Protein AF-A0A814TM74-F1 (afdb_monomer_lite)

Structure (mmCIF, N/CA/C/O backbone):
data_AF-A0A814TM74-F1
#
_entry.id   AF-A0A814TM74-F1
#
loop_
_atom_site.group_PDB
_atom_site.id
_atom_site.type_symbol
_atom_site.label_atom_id
_atom_site.label_alt_id
_atom_site.label_comp_id
_atom_site.label_asym_id
_atom_site.label_entity_id
_atom_site.label_seq_id
_atom_site.pdbx_PDB_ins_code
_atom_site.Cartn_x
_atom_site.Cartn_y
_atom_site.Cartn_z
_atom_site.occupancy
_atom_site.B_iso_or_equiv
_atom_site.auth_seq_id
_atom_site.auth_comp_id
_atom_site.auth_asym_id
_atom_site.auth_atom_id
_atom_site.pdbx_PDB_model_num
ATOM 1 N N . MET A 1 1 ? 51.883 -23.145 -19.038 1.00 35.56 1 MET A N 1
ATOM 2 C CA . MET A 1 1 ? 52.511 -22.447 -17.894 1.00 35.56 1 MET A CA 1
ATOM 3 C C . MET A 1 1 ? 52.260 -20.971 -18.134 1.00 35.56 1 MET A C 1
ATOM 5 O O . MET A 1 1 ? 52.826 -20.454 -19.077 1.00 35.56 1 MET A O 1
ATOM 9 N N . GLY A 1 2 ? 51.327 -20.256 -17.525 1.00 34.06 2 GLY A N 1
ATOM 10 C CA . GLY A 1 2 ? 50.659 -20.296 -16.221 1.00 34.06 2 GLY A CA 1
ATOM 11 C C . GLY A 1 2 ? 50.366 -18.809 -15.955 1.00 34.06 2 GLY A C 1
ATOM 12 O O . GLY A 1 2 ? 51.288 -18.008 -16.001 1.00 34.06 2 GLY A O 1
ATOM 13 N N . SER A 1 3 ? 49.120 -18.354 -16.103 1.00 41.06 3 SER A N 1
ATOM 14 C CA . SER A 1 3 ? 48.222 -18.007 -14.988 1.00 41.06 3 SER A CA 1
ATOM 15 C C . SER A 1 3 ? 48.870 -17.128 -13.911 1.00 41.06 3 SER A C 1
ATOM 17 O O . SER A 1 3 ? 49.636 -17.654 -13.110 1.00 41.06 3 SER A O 1
ATOM 19 N N . ALA A 1 4 ? 48.491 -15.843 -13.872 1.00 36.41 4 ALA A N 1
ATOM 20 C CA . ALA A 1 4 ? 48.140 -15.063 -12.672 1.00 36.41 4 ALA A CA 1
ATOM 21 C C . ALA A 1 4 ? 48.424 -13.566 -12.885 1.00 36.41 4 ALA A C 1
ATOM 23 O O . ALA A 1 4 ? 49.575 -13.150 -12.873 1.00 36.41 4 ALA A O 1
ATOM 24 N N . LEU A 1 5 ? 47.365 -12.771 -13.053 1.00 36.69 5 LEU A N 1
ATOM 25 C CA . LEU A 1 5 ? 47.087 -11.604 -12.200 1.00 36.69 5 LEU A CA 1
ATOM 26 C C . LEU A 1 5 ? 45.729 -11.019 -12.595 1.00 36.69 5 LEU A C 1
ATOM 28 O O . LEU A 1 5 ? 45.584 -10.023 -13.294 1.00 36.69 5 LEU A O 1
ATOM 32 N N . PHE A 1 6 ? 44.724 -11.776 -12.166 1.00 40.72 6 PHE A N 1
ATOM 33 C CA . PHE A 1 6 ? 43.352 -11.356 -11.970 1.00 40.72 6 PHE A CA 1
ATOM 34 C C . PHE A 1 6 ? 43.327 -10.689 -10.591 1.00 40.72 6 PHE A C 1
ATOM 36 O O . PHE A 1 6 ? 43.268 -11.385 -9.583 1.00 40.72 6 PHE A O 1
ATOM 43 N N . GLU A 1 7 ? 43.451 -9.364 -10.538 1.00 38.22 7 GLU A N 1
ATOM 44 C CA . GLU A 1 7 ? 43.347 -8.599 -9.292 1.00 38.22 7 GLU A CA 1
ATOM 45 C C . GLU A 1 7 ? 42.443 -7.382 -9.524 1.00 38.22 7 GLU A C 1
ATOM 47 O O . GLU A 1 7 ? 42.859 -6.283 -9.867 1.00 38.22 7 GLU A O 1
ATOM 52 N N . THR A 1 8 ? 41.144 -7.676 -9.443 1.00 43.50 8 THR A N 1
ATOM 53 C CA . THR A 1 8 ? 40.146 -6.904 -8.692 1.00 43.50 8 THR A CA 1
ATOM 54 C C . THR A 1 8 ? 40.268 -5.376 -8.713 1.00 43.50 8 THR A C 1
ATOM 56 O O . THR A 1 8 ? 40.667 -4.768 -7.723 1.00 43.50 8 THR A O 1
ATOM 59 N N . SER A 1 9 ? 39.731 -4.739 -9.752 1.00 34.41 9 SER A N 1
ATOM 60 C CA . SER A 1 9 ? 39.025 -3.465 -9.582 1.00 34.41 9 SER A CA 1
ATOM 61 C C . SER A 1 9 ? 37.522 -3.724 -9.676 1.00 34.41 9 SER A C 1
ATOM 63 O O . SER A 1 9 ? 36.870 -3.510 -10.695 1.00 34.41 9 SER A O 1
ATOM 65 N N . ILE A 1 10 ? 36.952 -4.207 -8.568 1.00 40.91 10 ILE A N 1
ATOM 66 C CA . ILE A 1 10 ? 35.530 -3.994 -8.280 1.00 40.91 10 ILE A CA 1
ATOM 67 C C . ILE A 1 10 ? 35.416 -2.505 -7.927 1.00 40.91 10 ILE A C 1
ATOM 69 O O . ILE A 1 10 ? 35.285 -2.135 -6.764 1.00 40.91 10 ILE A O 1
ATOM 73 N N . GLU A 1 11 ? 35.552 -1.628 -8.925 1.00 39.62 11 GLU A N 1
ATOM 74 C CA . GLU A 1 11 ? 35.023 -0.279 -8.796 1.00 39.62 11 GLU A CA 1
ATOM 75 C C . GLU A 1 11 ? 33.513 -0.445 -8.756 1.00 39.62 11 GLU A C 1
ATOM 77 O O . GLU A 1 11 ? 32.880 -0.909 -9.705 1.00 39.62 11 GLU A O 1
ATOM 82 N N . SER A 1 12 ? 32.980 -0.169 -7.571 1.00 38.62 12 SER A N 1
ATOM 83 C CA . SER A 1 12 ? 31.572 -0.080 -7.238 1.00 38.62 12 SER A CA 1
ATOM 84 C C . SER A 1 12 ? 30.746 0.340 -8.446 1.00 38.62 12 SER A C 1
ATOM 86 O O . SER A 1 12 ? 30.712 1.515 -8.810 1.00 38.62 12 SER A O 1
ATOM 88 N N . CYS A 1 13 ? 30.050 -0.628 -9.039 1.00 40.03 13 CYS A N 1
ATOM 89 C CA . CYS A 1 13 ? 28.955 -0.376 -9.954 1.00 40.03 13 CYS A CA 1
ATOM 90 C C . CYS A 1 13 ? 27.846 0.273 -9.112 1.00 40.03 13 CYS A C 1
ATOM 92 O O . CYS A 1 13 ? 26.930 -0.398 -8.633 1.00 40.03 13 CYS A O 1
ATOM 94 N N . GLN A 1 14 ? 27.997 1.569 -8.819 1.00 38.62 14 GLN A N 1
ATOM 95 C CA . GLN A 1 14 ? 26.944 2.404 -8.271 1.00 38.62 14 GLN A CA 1
ATOM 96 C C . GLN A 1 14 ? 25.869 2.440 -9.348 1.00 38.62 14 GLN A C 1
ATOM 98 O O . GLN A 1 14 ? 25.885 3.256 -10.265 1.00 38.62 14 GLN A O 1
ATOM 103 N N . CYS A 1 15 ? 24.954 1.478 -9.265 1.00 44.41 15 CYS A N 1
ATOM 104 C CA . CYS A 1 15 ? 23.668 1.561 -9.918 1.00 44.41 15 CYS A CA 1
ATOM 105 C C . CYS A 1 15 ? 22.961 2.749 -9.271 1.00 44.41 15 CYS A C 1
ATOM 107 O O . CYS A 1 15 ? 22.261 2.595 -8.267 1.00 44.41 15 CYS A O 1
ATOM 109 N N . ASP A 1 16 ? 23.213 3.948 -9.792 1.00 38.53 16 ASP A N 1
ATOM 110 C CA . ASP A 1 16 ? 22.470 5.138 -9.426 1.00 38.53 16 ASP A CA 1
ATOM 111 C C . ASP A 1 16 ? 21.036 4.933 -9.903 1.00 38.53 16 ASP A C 1
ATOM 113 O O . ASP A 1 16 ? 20.653 5.193 -11.044 1.00 38.53 16 ASP A O 1
ATOM 117 N N . PHE A 1 17 ? 20.240 4.374 -9.000 1.00 45.38 17 PHE A N 1
ATOM 118 C CA . PHE A 1 17 ? 18.805 4.264 -9.129 1.00 45.38 17 PHE A CA 1
ATOM 119 C C . PHE A 1 17 ? 18.250 5.640 -9.499 1.00 45.38 17 PHE A C 1
ATOM 121 O O . PHE A 1 17 ? 18.426 6.603 -8.740 1.00 45.38 17 PHE A O 1
ATOM 128 N N . LEU A 1 18 ? 17.583 5.733 -10.661 1.00 56.09 18 LEU A N 1
ATOM 129 C CA . LEU A 1 18 ? 16.921 6.962 -11.098 1.00 56.09 18 LEU A CA 1
ATOM 130 C C . LEU A 1 18 ? 16.091 7.521 -9.931 1.00 56.09 18 LEU A C 1
ATOM 132 O O . LEU A 1 18 ? 15.422 6.740 -9.245 1.00 56.09 18 LEU A O 1
ATOM 136 N N . PRO A 1 19 ? 16.049 8.849 -9.725 1.00 61.00 19 PRO A N 1
ATOM 137 C CA . PRO A 1 19 ? 15.363 9.474 -8.587 1.00 61.00 19 PRO A CA 1
ATOM 138 C C . PRO A 1 19 ? 13.901 9.017 -8.421 1.00 61.00 19 PRO A C 1
ATOM 140 O O . PRO A 1 19 ? 13.387 8.965 -7.308 1.00 61.00 19 PRO A O 1
ATOM 143 N N . SER A 1 20 ? 13.255 8.593 -9.512 1.00 62.78 20 SER A N 1
ATOM 144 C CA . SER A 1 20 ? 11.910 8.010 -9.515 1.00 62.78 20 SER A CA 1
ATOM 145 C C . SER A 1 20 ? 11.802 6.682 -8.745 1.00 62.78 20 SER A C 1
ATOM 147 O O . SER A 1 20 ? 10.843 6.499 -8.001 1.00 62.78 20 SER A O 1
ATOM 149 N N . THR A 1 21 ? 12.791 5.788 -8.842 1.00 68.56 21 THR A N 1
ATOM 150 C CA . THR A 1 21 ? 12.787 4.501 -8.113 1.00 68.56 21 THR A CA 1
ATOM 151 C C . THR A 1 21 ? 12.991 4.676 -6.605 1.00 68.56 21 THR A C 1
ATOM 153 O O . THR A 1 21 ? 12.378 3.956 -5.819 1.00 68.56 21 THR A O 1
ATOM 156 N N . LYS A 1 22 ? 13.752 5.698 -6.182 1.00 74.31 22 LYS A N 1
ATOM 157 C CA . LYS A 1 22 ? 13.860 6.091 -4.763 1.00 74.31 22 LYS A CA 1
ATOM 158 C C . LYS A 1 22 ? 12.510 6.567 -4.210 1.00 74.31 22 LYS A C 1
ATOM 160 O O . LYS A 1 22 ? 12.167 6.238 -3.079 1.00 74.31 22 LYS A O 1
ATOM 165 N N . GLY A 1 23 ? 11.728 7.285 -5.022 1.00 79.50 23 GLY A N 1
ATOM 166 C CA . GLY A 1 23 ? 10.377 7.731 -4.667 1.00 79.50 23 GLY A CA 1
ATOM 167 C C . GLY A 1 23 ? 9.383 6.580 -4.479 1.00 79.50 23 GLY A C 1
ATOM 168 O O . GLY A 1 23 ? 8.660 6.565 -3.485 1.00 79.50 23 GLY A O 1
ATOM 169 N N . ILE A 1 24 ? 9.393 5.593 -5.382 1.00 83.06 24 ILE A N 1
ATOM 170 C CA . ILE A 1 24 ? 8.542 4.388 -5.307 1.00 83.06 24 ILE A CA 1
ATOM 171 C C . ILE A 1 24 ? 8.854 3.586 -4.034 1.00 83.06 24 ILE A C 1
ATOM 173 O O . ILE A 1 24 ? 7.953 3.270 -3.252 1.00 83.06 24 ILE A O 1
ATOM 177 N N . ALA A 1 25 ? 10.140 3.327 -3.770 1.00 82.12 25 ALA A N 1
ATOM 178 C CA . A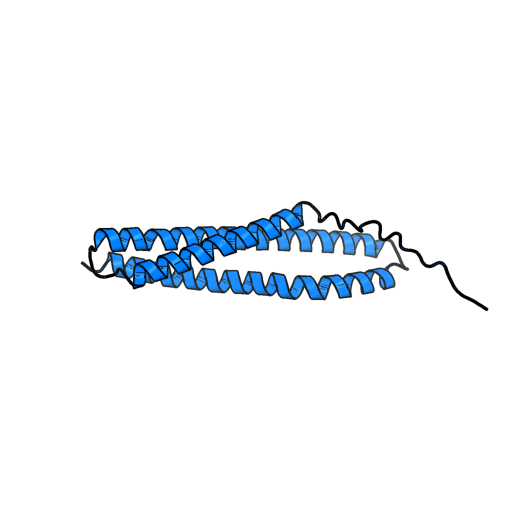LA A 1 25 ? 10.565 2.608 -2.571 1.00 82.12 25 ALA A CA 1
ATOM 179 C C . ALA A 1 25 ? 10.176 3.355 -1.282 1.00 82.12 25 ALA A C 1
ATOM 181 O O . ALA A 1 25 ? 9.643 2.750 -0.352 1.00 82.12 25 ALA A O 1
ATOM 182 N N . ALA A 1 26 ? 10.379 4.677 -1.237 1.00 86.06 26 ALA A N 1
ATOM 183 C CA . ALA A 1 26 ? 10.011 5.490 -0.081 1.00 86.06 26 ALA A CA 1
ATOM 184 C C . ALA A 1 26 ? 8.497 5.467 0.192 1.00 86.06 26 ALA A C 1
ATOM 186 O O . ALA A 1 26 ? 8.095 5.273 1.339 1.00 86.06 26 ALA A O 1
ATOM 187 N N . CYS A 1 27 ? 7.657 5.601 -0.841 1.00 87.25 27 CYS A N 1
ATOM 188 C CA . CYS A 1 27 ? 6.198 5.553 -0.686 1.00 87.25 27 CYS A CA 1
ATOM 189 C C . CYS A 1 27 ? 5.725 4.197 -0.149 1.00 87.25 27 CYS A C 1
ATOM 191 O O . CYS A 1 27 ? 4.875 4.152 0.739 1.00 87.25 27 CYS A O 1
ATOM 193 N N . THR A 1 28 ? 6.330 3.106 -0.621 1.00 87.44 28 THR A N 1
ATOM 194 C CA . THR A 1 28 ? 6.014 1.744 -0.168 1.00 87.44 28 THR A CA 1
ATOM 195 C C . THR A 1 28 ? 6.383 1.534 1.302 1.00 87.44 28 THR A C 1
ATOM 197 O O . THR A 1 28 ? 5.585 1.004 2.077 1.00 87.44 28 THR A O 1
ATOM 200 N N . ILE A 1 29 ? 7.564 2.006 1.723 1.00 90.31 29 ILE A N 1
ATOM 201 C CA . ILE A 1 29 ? 7.999 1.937 3.127 1.00 90.31 29 ILE A CA 1
ATOM 202 C C . ILE A 1 29 ? 7.039 2.735 4.014 1.00 90.31 29 ILE A C 1
ATOM 204 O O . ILE A 1 29 ? 6.551 2.215 5.018 1.00 90.31 29 ILE A O 1
ATOM 208 N N . ILE A 1 30 ? 6.715 3.968 3.625 1.00 90.88 30 ILE A N 1
ATOM 209 C CA . ILE A 1 30 ? 5.795 4.829 4.375 1.00 90.88 30 ILE A CA 1
ATOM 210 C C . ILE A 1 30 ? 4.410 4.173 4.495 1.00 90.88 30 ILE A C 1
ATOM 212 O O . ILE A 1 30 ? 3.853 4.117 5.593 1.00 90.88 30 ILE A O 1
ATOM 216 N N . ALA A 1 31 ? 3.882 3.607 3.406 1.00 90.00 31 ALA A N 1
ATOM 217 C CA . ALA A 1 31 ? 2.617 2.876 3.423 1.00 90.00 31 ALA A CA 1
ATOM 218 C C . ALA A 1 31 ? 2.648 1.682 4.392 1.00 90.00 31 ALA A C 1
ATOM 220 O O . ALA A 1 31 ? 1.706 1.493 5.165 1.00 90.00 31 ALA A O 1
ATOM 221 N N . SER A 1 32 ? 3.741 0.912 4.400 1.00 90.50 32 SER A N 1
ATOM 222 C CA . SER A 1 32 ? 3.900 -0.239 5.299 1.00 90.50 32 SER A CA 1
ATOM 223 C C . SER A 1 32 ? 3.905 0.167 6.778 1.00 90.50 32 SER A C 1
ATOM 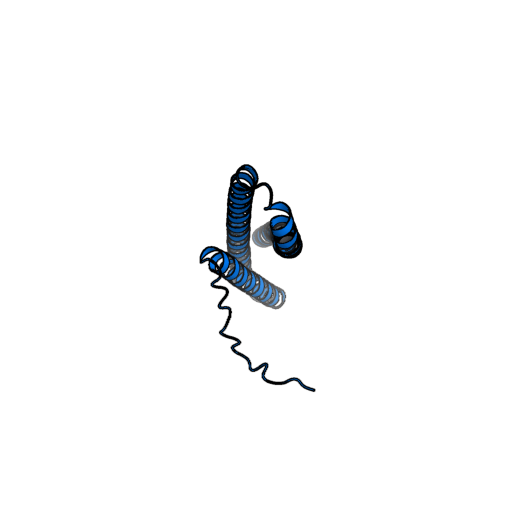225 O O . SER A 1 32 ? 3.291 -0.509 7.603 1.00 90.50 32 SER A O 1
ATOM 227 N N . ILE A 1 33 ? 4.517 1.311 7.112 1.00 93.44 33 ILE A N 1
ATOM 228 C CA . ILE A 1 33 ? 4.542 1.853 8.476 1.00 93.44 33 ILE A CA 1
ATOM 229 C C . ILE A 1 33 ? 3.133 2.264 8.907 1.00 93.44 33 ILE A C 1
ATOM 231 O O . ILE A 1 33 ? 2.702 1.908 10.003 1.00 93.44 33 ILE A O 1
ATOM 235 N N . PHE A 1 34 ? 2.388 2.967 8.049 1.00 92.56 34 PHE A N 1
ATOM 236 C CA . PHE A 1 34 ? 1.014 3.369 8.362 1.00 92.56 34 PHE A CA 1
ATOM 237 C C . PHE A 1 34 ? 0.070 2.172 8.521 1.00 92.56 34 PHE A C 1
ATOM 239 O O . PHE A 1 34 ? -0.740 2.161 9.451 1.00 92.56 34 PHE A O 1
ATOM 246 N N . LEU A 1 35 ? 0.214 1.137 7.686 1.00 88.88 35 LEU A N 1
ATOM 247 C CA . LEU A 1 35 ? -0.516 -0.123 7.854 1.00 88.88 35 LEU A CA 1
ATOM 248 C C . LEU A 1 35 ? -0.159 -0.815 9.172 1.00 88.88 35 LEU A C 1
ATOM 250 O O . LEU A 1 35 ? -1.059 -1.188 9.924 1.00 88.88 35 LEU A O 1
ATOM 254 N N . GLY A 1 36 ? 1.133 -0.941 9.484 1.00 90.44 36 GLY A N 1
ATOM 255 C CA . GLY A 1 36 ? 1.597 -1.556 10.728 1.00 90.44 36 GLY A CA 1
ATOM 256 C C . GLY A 1 36 ? 1.079 -0.828 11.970 1.00 90.44 36 GLY A C 1
ATOM 257 O O . GLY A 1 36 ? 0.546 -1.459 12.881 1.00 90.44 36 GLY A O 1
ATOM 258 N N . LEU A 1 37 ? 1.154 0.506 11.980 1.00 92.19 37 LEU A N 1
ATOM 259 C CA . LEU A 1 37 ? 0.606 1.329 13.060 1.00 92.19 37 LEU A CA 1
ATOM 260 C C . LEU A 1 37 ? -0.909 1.167 13.195 1.00 92.19 37 LEU A C 1
ATOM 262 O O . LEU A 1 37 ? -1.407 1.069 14.315 1.00 92.19 37 LEU A O 1
ATOM 266 N N . SER A 1 38 ? -1.640 1.093 12.079 1.00 90.94 38 SER A N 1
ATOM 267 C CA . SER A 1 38 ? -3.084 0.860 12.123 1.00 90.94 38 SER A CA 1
ATOM 268 C C . SER A 1 38 ? -3.424 -0.488 12.764 1.00 90.94 38 SER A C 1
ATOM 270 O O . SER A 1 38 ? -4.270 -0.540 13.653 1.00 90.94 38 SER A O 1
ATOM 272 N N . ILE A 1 39 ? -2.709 -1.560 12.405 1.00 89.19 39 ILE A N 1
ATOM 273 C CA . ILE A 1 39 ? -2.905 -2.894 12.995 1.00 89.19 39 ILE A CA 1
ATOM 274 C C . ILE A 1 39 ? -2.629 -2.878 14.505 1.00 89.19 39 ILE A C 1
ATOM 276 O O . ILE A 1 39 ? -3.408 -3.438 15.275 1.00 89.19 39 ILE A O 1
ATOM 280 N N . ILE A 1 40 ? -1.560 -2.207 14.946 1.00 90.94 40 ILE A N 1
ATOM 281 C CA . ILE A 1 40 ? -1.232 -2.085 16.375 1.00 90.94 40 ILE A CA 1
ATOM 282 C C . ILE A 1 40 ? -2.341 -1.335 17.124 1.00 90.94 40 ILE A C 1
ATOM 284 O O . ILE A 1 40 ? -2.780 -1.787 18.181 1.00 90.94 40 ILE A O 1
ATOM 288 N N . LEU A 1 41 ? -2.831 -0.216 16.581 1.00 87.81 41 LEU A N 1
ATOM 289 C CA . LEU A 1 41 ? -3.919 0.541 17.205 1.00 87.81 41 LEU A CA 1
ATOM 290 C C . LEU A 1 41 ? -5.230 -0.246 17.238 1.00 87.81 41 LEU A C 1
ATOM 292 O O . LEU A 1 41 ? -5.925 -0.204 18.250 1.00 87.81 41 LEU A O 1
ATOM 296 N N . LEU A 1 42 ? -5.547 -0.994 16.179 1.00 86.00 42 LEU A N 1
ATOM 297 C CA . LEU A 1 42 ? -6.696 -1.901 16.151 1.00 86.00 42 LEU A CA 1
ATOM 298 C C . LEU A 1 42 ? -6.590 -2.976 17.231 1.00 86.00 42 LEU A C 1
ATOM 300 O O . LEU A 1 42 ? -7.576 -3.278 17.898 1.00 86.00 42 LEU A O 1
ATOM 304 N N . PHE A 1 43 ? -5.396 -3.529 17.434 1.00 87.38 43 PHE A N 1
ATOM 305 C CA . PHE A 1 43 ? -5.156 -4.525 18.471 1.00 87.38 43 PHE A CA 1
ATOM 306 C C . PHE A 1 43 ? -5.327 -3.940 19.878 1.00 87.38 43 PHE A C 1
ATOM 308 O O . PHE A 1 43 ? -6.024 -4.521 20.709 1.00 87.38 43 PHE A O 1
ATOM 315 N N . ILE A 1 44 ? -4.761 -2.756 20.132 1.00 85.00 44 ILE A N 1
ATOM 316 C CA . ILE A 1 44 ? -4.934 -2.042 21.406 1.00 85.00 44 ILE A CA 1
ATOM 317 C C . ILE A 1 44 ? -6.414 -1.725 21.642 1.00 85.00 44 ILE A C 1
ATOM 319 O O . ILE A 1 44 ? -6.929 -1.966 22.734 1.00 85.00 44 ILE A O 1
ATOM 323 N N . HIS A 1 45 ? -7.108 -1.225 20.617 1.00 83.25 45 HIS A N 1
ATOM 324 C CA . HIS A 1 45 ? -8.540 -0.942 20.678 1.00 83.25 45 HIS A CA 1
ATOM 325 C C . HIS A 1 45 ? -9.348 -2.200 21.001 1.00 83.25 45 HIS A C 1
ATOM 327 O O . HIS A 1 45 ? -10.202 -2.149 21.879 1.00 83.25 45 HIS A O 1
ATOM 333 N N . SER A 1 46 ? -9.015 -3.337 20.383 1.00 81.38 46 SER A N 1
ATOM 334 C CA . SER A 1 46 ? -9.674 -4.623 20.629 1.00 81.38 46 SER A CA 1
ATOM 335 C C . SER A 1 46 ? -9.508 -5.134 22.063 1.00 81.38 46 SER A C 1
ATOM 337 O O . SER A 1 46 ? -10.388 -5.847 22.543 1.00 81.38 46 SER A O 1
ATOM 339 N N . ILE A 1 47 ? -8.399 -4.819 22.738 1.00 82.50 47 ILE A N 1
ATOM 340 C CA . ILE A 1 47 ? -8.159 -5.233 24.130 1.00 82.50 47 ILE A CA 1
ATOM 341 C C . ILE A 1 47 ? -8.877 -4.297 25.109 1.00 82.50 47 ILE A C 1
ATOM 343 O O . ILE A 1 47 ? -9.363 -4.743 26.145 1.00 82.50 47 ILE A O 1
ATOM 347 N N . ASN A 1 48 ? -8.967 -3.007 24.782 1.00 71.56 48 ASN A N 1
ATOM 348 C CA . ASN A 1 48 ? -9.370 -1.956 25.718 1.00 71.56 48 ASN A CA 1
ATOM 349 C C . ASN A 1 48 ? -10.860 -1.564 25.626 1.00 71.56 48 ASN A C 1
ATOM 351 O O . ASN A 1 48 ? -11.235 -0.431 25.925 1.00 71.56 48 ASN A O 1
ATOM 355 N N . ILE A 1 49 ? -11.725 -2.488 25.190 1.00 63.47 49 ILE A N 1
ATOM 356 C CA . ILE A 1 49 ? -13.160 -2.247 24.928 1.00 63.47 49 ILE A CA 1
ATOM 357 C C . ILE A 1 49 ? -13.961 -1.868 26.198 1.00 63.47 49 ILE A C 1
ATOM 359 O O . ILE A 1 49 ? -15.109 -1.442 26.094 1.00 63.47 49 ILE A O 1
ATOM 363 N N . SER A 1 50 ? -13.394 -1.974 27.404 1.00 56.75 50 SER A N 1
ATOM 364 C CA . SER A 1 50 ? -14.193 -2.046 28.632 1.00 56.75 50 SER A CA 1
ATOM 365 C C . SER A 1 50 ? -14.480 -0.749 29.397 1.00 56.75 50 SER A C 1
ATOM 367 O O . SER A 1 50 ? -15.321 -0.820 30.287 1.00 56.75 50 SER A O 1
ATOM 369 N N . GLU A 1 51 ? -13.864 0.412 29.126 1.00 61.50 51 GLU A N 1
ATOM 370 C CA . GLU A 1 51 ? -13.939 1.505 30.128 1.00 61.50 51 GLU A CA 1
ATOM 371 C C . GLU A 1 51 ? -14.642 2.812 29.737 1.00 61.50 51 GLU A C 1
ATOM 373 O O . GLU A 1 51 ? -15.140 3.470 30.642 1.00 61.50 51 GLU A O 1
ATOM 378 N N . ASN A 1 52 ? -14.779 3.206 28.460 1.00 72.81 52 ASN A N 1
ATOM 379 C CA . ASN A 1 52 ? -15.519 4.434 28.097 1.00 72.81 52 ASN A CA 1
ATOM 380 C C . ASN A 1 52 ? -15.934 4.485 26.613 1.00 72.81 52 ASN A C 1
ATOM 382 O O . ASN A 1 52 ? -15.075 4.545 25.731 1.00 72.81 52 ASN A O 1
ATOM 386 N N . TYR A 1 53 ? -17.242 4.579 26.328 1.00 72.50 53 TYR A N 1
ATOM 387 C CA . TYR A 1 53 ? -17.797 4.619 24.959 1.00 72.50 53 TYR A CA 1
ATOM 388 C C . TYR A 1 53 ? -17.202 5.746 24.092 1.00 72.50 53 TYR A C 1
ATOM 390 O O . TYR A 1 53 ? -16.735 5.501 22.982 1.00 72.50 53 TYR A O 1
ATOM 398 N N . SER A 1 54 ? -17.131 6.975 24.618 1.00 74.44 54 SER A N 1
ATOM 399 C CA . SER A 1 54 ? -16.606 8.140 23.880 1.00 74.44 54 SER A CA 1
ATOM 400 C C . SER A 1 54 ? -15.125 7.982 23.493 1.00 74.44 54 SER A C 1
ATOM 402 O O . SER A 1 54 ? -14.721 8.292 22.370 1.00 74.44 54 SER A O 1
ATOM 404 N N . ILE A 1 55 ? -14.317 7.416 24.398 1.00 77.19 55 ILE A N 1
ATOM 405 C CA . ILE A 1 55 ? -12.894 7.145 24.154 1.00 77.19 55 ILE A CA 1
ATOM 406 C C . ILE A 1 55 ? -12.742 6.004 23.141 1.00 77.19 55 ILE A C 1
ATOM 408 O O . ILE A 1 55 ? -11.913 6.099 22.238 1.00 77.19 55 ILE A O 1
ATOM 412 N N . GLY A 1 56 ? -13.584 4.970 23.232 1.00 76.56 56 GLY A N 1
ATOM 413 C CA . GLY A 1 56 ? -13.612 3.855 22.286 1.00 76.56 56 GLY A CA 1
ATOM 414 C C . GLY A 1 56 ? -13.942 4.284 20.854 1.00 76.56 56 GLY A C 1
ATOM 415 O O . GLY A 1 56 ? -13.286 3.826 19.916 1.00 76.56 56 GLY A O 1
ATOM 416 N N . VAL A 1 57 ? -14.897 5.201 20.668 1.00 76.38 57 VAL A N 1
ATOM 417 C CA . VAL A 1 57 ? -15.231 5.760 19.344 1.00 76.38 57 VAL A CA 1
ATOM 418 C C . VAL A 1 57 ? -14.080 6.609 18.800 1.00 76.38 57 VAL A C 1
ATOM 420 O O . VAL A 1 57 ? -13.691 6.440 17.644 1.00 76.38 57 VAL A O 1
ATOM 423 N N . CYS A 1 58 ? -13.485 7.474 19.628 1.00 79.25 58 CYS A N 1
ATOM 424 C CA . CYS A 1 58 ? -12.354 8.311 19.219 1.00 79.25 58 CYS A CA 1
ATOM 425 C C . CYS A 1 58 ? -11.138 7.460 18.809 1.00 79.25 58 CYS A C 1
ATOM 427 O O . CYS A 1 58 ? -10.578 7.651 17.728 1.00 79.25 58 CYS A O 1
ATOM 429 N N . LEU A 1 59 ? -10.794 6.446 19.612 1.00 82.00 59 LEU A N 1
ATOM 430 C CA . LEU A 1 59 ? -9.725 5.492 19.305 1.00 82.00 59 LEU A CA 1
ATOM 431 C C . LEU A 1 59 ? -10.006 4.658 18.052 1.00 82.00 59 LEU A C 1
ATOM 433 O O . LEU A 1 59 ? -9.055 4.284 17.377 1.00 82.00 59 LEU A O 1
ATOM 437 N N . SER A 1 60 ? -11.274 4.411 17.706 1.00 80.94 60 SER A N 1
ATOM 438 C CA . SER A 1 60 ? -11.643 3.723 16.457 1.00 80.94 60 SER A CA 1
ATOM 439 C C . SER A 1 60 ? -11.418 4.593 15.214 1.00 80.94 60 SER A C 1
ATOM 441 O O . SER A 1 60 ? -11.222 4.084 14.114 1.00 80.94 60 SER A O 1
ATOM 443 N N . PHE A 1 61 ? -11.430 5.921 15.352 1.00 85.12 61 PHE A N 1
ATOM 444 C CA . PHE A 1 61 ? -11.274 6.823 14.209 1.00 85.12 61 PHE A CA 1
ATOM 445 C C . PHE A 1 61 ? -9.809 6.979 13.767 1.00 8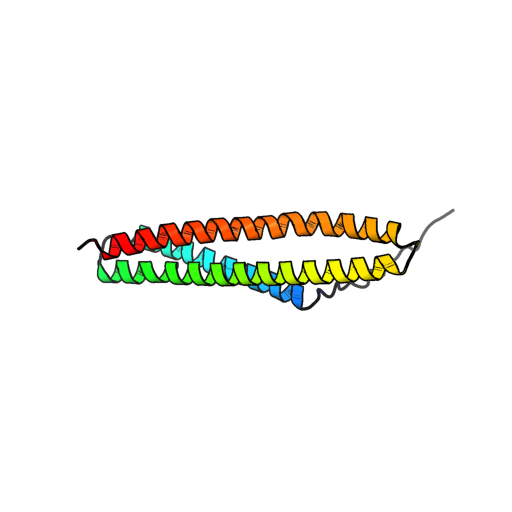5.12 61 PHE A C 1
ATOM 447 O O . PHE A 1 61 ? -9.521 7.161 12.585 1.00 85.12 61 PHE A O 1
ATOM 454 N N . PHE A 1 62 ? -8.857 6.849 14.693 1.00 88.12 62 PHE A N 1
ATOM 455 C CA . PHE A 1 62 ? -7.422 6.897 14.386 1.00 88.12 62 PHE A CA 1
ATOM 456 C C . PHE A 1 62 ? -6.947 5.832 13.377 1.00 88.12 62 PHE A C 1
ATOM 458 O O . PHE A 1 62 ? -6.375 6.214 12.352 1.00 88.12 62 PHE A O 1
ATOM 465 N N . PRO A 1 63 ? -7.175 4.520 13.586 1.00 88.75 63 PRO A N 1
ATOM 466 C CA . PRO A 1 63 ? -6.760 3.491 12.633 1.00 88.75 63 PRO A CA 1
ATOM 467 C C . PRO A 1 63 ? -7.454 3.640 11.274 1.00 88.75 63 PRO A C 1
ATOM 469 O O . PRO A 1 63 ? -6.845 3.315 10.255 1.00 88.75 63 PRO A O 1
ATOM 472 N N . PHE A 1 64 ? -8.670 4.199 11.232 1.00 88.00 64 PHE A N 1
ATOM 473 C CA . PHE A 1 64 ? -9.361 4.526 9.983 1.00 88.00 64 PHE A CA 1
ATOM 474 C C . PHE A 1 64 ? -8.579 5.550 9.146 1.00 88.00 64 PHE A C 1
ATOM 476 O O . PHE A 1 64 ? -8.331 5.313 7.962 1.00 88.00 64 PHE A O 1
ATOM 483 N N . ILE A 1 65 ? -8.130 6.650 9.762 1.00 90.19 65 ILE A N 1
ATOM 484 C CA . ILE A 1 65 ? -7.301 7.662 9.086 1.00 90.19 65 ILE A CA 1
ATOM 485 C C . ILE A 1 65 ? -5.977 7.048 8.610 1.00 90.19 65 ILE A C 1
ATOM 487 O O . ILE A 1 65 ? -5.540 7.327 7.494 1.00 90.19 65 ILE A O 1
ATOM 491 N N . LEU A 1 66 ? -5.344 6.193 9.420 1.00 91.62 66 LEU A N 1
ATOM 492 C CA . LEU A 1 66 ? -4.079 5.548 9.048 1.00 91.62 66 LEU A CA 1
ATOM 493 C C . LEU A 1 66 ? -4.234 4.601 7.849 1.00 91.62 66 LEU A C 1
ATOM 495 O O . LEU A 1 66 ? -3.386 4.617 6.957 1.00 91.62 66 LEU A O 1
ATOM 499 N N . ILE A 1 67 ? -5.320 3.820 7.790 1.00 90.12 67 ILE A N 1
ATOM 500 C CA . ILE A 1 67 ? -5.623 2.954 6.634 1.00 90.12 67 ILE A CA 1
ATOM 501 C C . ILE A 1 67 ? -5.855 3.806 5.385 1.00 90.12 67 ILE A C 1
ATOM 503 O O . ILE A 1 67 ? -5.323 3.482 4.324 1.00 90.12 67 ILE A O 1
ATOM 507 N N . LEU A 1 68 ? -6.603 4.908 5.506 1.00 90.06 68 LEU A N 1
ATOM 508 C CA . LEU A 1 68 ? -6.836 5.831 4.394 1.00 90.06 68 LEU A CA 1
ATOM 509 C C . LEU A 1 68 ? -5.519 6.411 3.862 1.00 90.06 68 LEU A C 1
ATOM 511 O O . LEU A 1 68 ? -5.299 6.454 2.652 1.00 90.06 68 LEU A O 1
ATOM 515 N N . LEU A 1 69 ? -4.629 6.834 4.759 1.00 91.94 69 LEU A N 1
ATOM 516 C CA . LEU A 1 69 ? -3.341 7.401 4.380 1.00 91.94 69 LEU A CA 1
ATOM 517 C C . LEU A 1 69 ? -2.448 6.356 3.696 1.00 91.94 69 LEU A C 1
ATOM 519 O O . LEU A 1 69 ? -1.863 6.640 2.651 1.00 91.94 69 LEU A O 1
ATOM 523 N N . ALA A 1 70 ? -2.394 5.132 4.229 1.00 89.44 70 ALA A N 1
ATOM 524 C CA . ALA A 1 70 ? -1.674 4.031 3.596 1.00 89.44 70 ALA A CA 1
ATOM 525 C C . ALA A 1 70 ? -2.219 3.715 2.197 1.00 89.44 70 ALA A C 1
ATOM 527 O O . ALA A 1 70 ? -1.440 3.555 1.257 1.00 89.44 70 ALA A O 1
ATOM 528 N N . PHE A 1 71 ? -3.545 3.690 2.037 1.00 88.88 71 PHE A N 1
ATOM 529 C CA . PHE A 1 71 ? -4.190 3.486 0.743 1.00 88.88 71 PHE A CA 1
ATOM 530 C C . PHE A 1 71 ? -3.764 4.547 -0.282 1.00 88.88 71 PHE A C 1
ATOM 532 O O . PHE A 1 71 ? -3.409 4.200 -1.408 1.00 88.88 71 PHE A O 1
ATOM 539 N N . ILE A 1 72 ? -3.724 5.826 0.112 1.00 91.44 72 ILE A N 1
ATOM 540 C CA . ILE A 1 72 ? -3.259 6.920 -0.755 1.00 91.44 72 ILE A CA 1
ATOM 541 C C . ILE A 1 72 ? -1.802 6.696 -1.185 1.00 91.44 72 ILE A C 1
ATOM 543 O O . ILE A 1 72 ? -1.491 6.831 -2.368 1.00 91.44 72 ILE A O 1
ATOM 547 N N . PHE A 1 73 ? -0.908 6.316 -0.268 1.00 90.88 73 PHE A N 1
ATOM 548 C CA . PHE A 1 73 ? 0.495 6.055 -0.613 1.00 90.88 73 PHE A CA 1
ATOM 549 C C . PHE A 1 73 ? 0.669 4.855 -1.555 1.00 90.88 73 PHE A C 1
ATOM 551 O O . PHE A 1 73 ? 1.468 4.934 -2.492 1.00 90.88 73 PHE A O 1
ATOM 558 N N . ILE A 1 74 ? -0.091 3.771 -1.368 1.00 88.56 74 ILE A N 1
ATOM 559 C CA . ILE A 1 74 ? -0.064 2.617 -2.286 1.00 88.56 74 ILE A CA 1
ATOM 560 C C . ILE A 1 74 ? -0.587 3.029 -3.671 1.00 88.56 74 ILE A C 1
ATOM 562 O O . ILE A 1 74 ? 0.022 2.689 -4.685 1.00 88.56 74 ILE A O 1
ATOM 566 N N . LEU A 1 75 ? -1.659 3.826 -3.732 1.00 89.44 75 LEU A N 1
ATOM 567 C CA . LEU A 1 75 ? -2.195 4.352 -4.990 1.00 89.44 75 LEU A CA 1
ATOM 568 C C . LEU A 1 75 ? -1.159 5.214 -5.731 1.00 89.44 75 LEU A C 1
ATOM 570 O O . LEU A 1 75 ? -0.951 5.035 -6.930 1.00 89.44 75 LEU A O 1
ATOM 574 N N . ILE A 1 76 ? -0.479 6.119 -5.020 1.00 90.12 76 ILE A N 1
ATOM 575 C CA . ILE A 1 76 ? 0.598 6.947 -5.586 1.00 90.12 76 ILE A CA 1
ATOM 576 C C . ILE A 1 76 ? 1.729 6.062 -6.123 1.00 90.12 76 ILE A C 1
ATOM 578 O O . ILE A 1 76 ? 2.223 6.307 -7.223 1.00 90.12 76 ILE A O 1
ATOM 582 N N . THR A 1 77 ? 2.110 5.022 -5.379 1.00 88.00 77 THR A N 1
ATOM 583 C CA . THR A 1 77 ? 3.155 4.068 -5.783 1.00 88.00 77 THR A CA 1
ATOM 584 C C . THR A 1 77 ? 2.792 3.396 -7.108 1.00 88.00 77 THR A C 1
ATOM 586 O O . THR A 1 77 ? 3.579 3.453 -8.051 1.00 88.00 77 THR A O 1
ATOM 589 N N . LEU A 1 78 ? 1.562 2.891 -7.243 1.00 86.94 78 LEU A N 1
ATOM 590 C CA . LEU A 1 78 ? 1.084 2.275 -8.486 1.00 86.94 78 LEU A CA 1
ATOM 591 C C . LEU A 1 78 ? 1.028 3.257 -9.661 1.00 86.94 78 LEU A C 1
ATOM 593 O O . LEU A 1 78 ? 1.384 2.890 -10.781 1.00 86.94 78 LEU A O 1
ATOM 597 N N . ILE A 1 79 ? 0.625 4.510 -9.429 1.00 88.94 79 ILE A N 1
ATOM 598 C CA . ILE A 1 79 ? 0.634 5.548 -10.473 1.00 88.94 79 ILE A CA 1
ATOM 599 C C . ILE A 1 79 ? 2.069 5.816 -10.948 1.00 88.94 79 ILE A C 1
ATOM 601 O O . ILE A 1 79 ? 2.307 5.933 -12.154 1.00 88.94 79 ILE A O 1
ATOM 605 N N . LEU A 1 80 ? 3.034 5.893 -10.027 1.00 85.56 80 LEU A N 1
ATOM 606 C CA . LEU A 1 80 ? 4.447 6.096 -10.357 1.00 85.56 80 LEU A CA 1
ATOM 607 C C . LEU A 1 80 ? 5.027 4.902 -11.124 1.00 85.56 80 LEU A C 1
ATOM 609 O O . LEU A 1 80 ? 5.689 5.106 -12.143 1.00 85.56 80 LEU A O 1
ATOM 613 N N . VAL A 1 81 ? 4.739 3.677 -10.681 1.00 84.38 81 VAL A N 1
ATOM 614 C CA . VAL A 1 81 ? 5.154 2.439 -11.358 1.00 84.38 81 VAL A CA 1
ATOM 615 C C . VAL A 1 81 ? 4.553 2.360 -12.764 1.00 84.38 81 VAL A C 1
ATOM 617 O O . VAL A 1 81 ? 5.282 2.139 -13.731 1.00 84.38 81 VAL A O 1
ATOM 620 N N . GLY A 1 82 ? 3.254 2.633 -12.913 1.00 82.81 82 GLY A N 1
ATOM 621 C CA . GLY A 1 82 ? 2.583 2.656 -14.216 1.00 82.81 82 GLY A CA 1
ATOM 622 C C . GLY A 1 82 ? 3.142 3.729 -15.156 1.00 82.81 82 GLY A C 1
ATOM 623 O O . GLY A 1 82 ? 3.360 3.475 -16.341 1.00 82.81 82 GLY A O 1
ATOM 624 N N . SER A 1 83 ? 3.456 4.912 -14.622 1.00 82.75 83 SER A N 1
ATOM 625 C CA . SER A 1 83 ? 4.087 5.995 -15.389 1.00 82.75 83 SER A CA 1
ATOM 626 C C . SER A 1 83 ? 5.498 5.620 -15.853 1.00 82.75 83 SER A C 1
ATOM 628 O O . SER A 1 83 ? 5.890 5.946 -16.977 1.00 82.75 83 SER A O 1
ATOM 630 N N . TYR A 1 84 ? 6.258 4.914 -15.011 1.00 78.25 84 TYR A N 1
ATOM 631 C CA . TYR A 1 84 ? 7.594 4.423 -15.345 1.00 78.25 84 TYR A CA 1
ATOM 632 C C . TYR A 1 84 ? 7.541 3.376 -16.462 1.00 78.25 84 TYR A C 1
ATOM 634 O O . TYR A 1 84 ? 8.211 3.541 -17.482 1.00 78.25 84 TYR A O 1
ATOM 642 N N . LEU A 1 85 ? 6.670 2.373 -16.320 1.00 75.31 85 LEU A N 1
ATOM 643 C CA . LEU A 1 85 ? 6.425 1.348 -17.337 1.00 75.31 85 LEU A CA 1
ATOM 644 C C . LEU A 1 85 ? 6.016 1.959 -18.682 1.00 75.31 85 LEU A C 1
ATOM 646 O O . LEU A 1 85 ? 6.573 1.612 -19.722 1.00 75.31 85 LEU A O 1
ATOM 650 N N . SER A 1 86 ? 5.095 2.927 -18.674 1.00 79.06 86 SER A N 1
ATOM 651 C CA . SER A 1 86 ? 4.659 3.595 -19.905 1.00 79.06 86 SER A CA 1
ATOM 652 C C . SER A 1 86 ? 5.801 4.338 -20.608 1.00 79.06 86 SER A C 1
ATOM 654 O O . SER A 1 86 ? 5.853 4.351 -21.843 1.00 79.06 86 SER A O 1
ATOM 656 N N . ARG A 1 87 ? 6.706 4.970 -19.850 1.00 76.00 87 ARG A N 1
ATOM 657 C CA . ARG A 1 87 ? 7.867 5.677 -20.406 1.00 76.00 87 ARG A CA 1
ATOM 658 C C . ARG A 1 87 ? 8.899 4.705 -20.973 1.00 76.00 87 ARG A C 1
ATOM 660 O O . ARG A 1 87 ? 9.444 4.975 -22.044 1.00 76.00 87 ARG A O 1
ATOM 667 N N . ASP A 1 88 ? 9.147 3.603 -20.275 1.00 70.69 88 ASP A N 1
ATOM 668 C CA . ASP A 1 88 ? 10.109 2.588 -20.698 1.00 70.69 88 ASP A CA 1
ATOM 669 C C . ASP A 1 88 ? 9.664 1.909 -22.003 1.00 70.69 88 ASP A C 1
ATOM 671 O O . ASP A 1 88 ? 10.414 1.878 -22.981 1.00 70.69 88 ASP A O 1
ATOM 675 N N . ILE A 1 89 ? 8.383 1.529 -22.099 1.00 71.94 89 ILE A N 1
ATOM 676 C CA . ILE A 1 89 ? 7.792 0.978 -23.330 1.00 71.94 89 ILE A CA 1
ATOM 677 C C . ILE A 1 89 ? 7.952 1.954 -24.505 1.00 71.94 89 ILE A C 1
ATOM 679 O O . ILE A 1 89 ? 8.363 1.546 -25.593 1.00 71.94 89 ILE A O 1
ATOM 683 N N . MET A 1 90 ? 7.679 3.250 -24.310 1.00 71.38 90 MET A N 1
ATOM 684 C CA . MET A 1 90 ? 7.832 4.249 -25.377 1.00 71.38 90 MET A CA 1
ATOM 685 C C . MET A 1 90 ? 9.287 4.365 -25.860 1.00 71.38 90 MET A C 1
ATOM 687 O O . MET A 1 90 ? 9.526 4.506 -27.065 1.00 71.38 90 MET A O 1
ATOM 691 N N . TYR A 1 91 ? 10.260 4.299 -24.948 1.00 67.12 91 TYR A N 1
ATOM 692 C CA . TYR A 1 91 ? 11.681 4.346 -25.297 1.00 67.12 91 TYR A CA 1
ATOM 693 C C . TYR A 1 91 ? 12.103 3.096 -26.074 1.00 67.12 91 TYR A C 1
ATOM 695 O O . TYR A 1 91 ? 12.710 3.198 -27.141 1.00 67.12 91 TYR A O 1
ATOM 703 N N . VAL A 1 92 ? 11.693 1.925 -25.594 1.00 65.50 92 VAL A N 1
ATOM 704 C CA . VAL A 1 92 ? 11.951 0.619 -26.209 1.00 65.50 92 VAL A CA 1
ATOM 705 C C . VAL A 1 92 ? 11.324 0.518 -27.608 1.00 65.50 92 VAL A C 1
ATOM 707 O O . VAL A 1 92 ? 11.951 -0.016 -28.527 1.00 65.50 92 VAL A O 1
ATOM 710 N N . VAL A 1 93 ? 10.127 1.070 -27.823 1.00 66.50 93 VAL A N 1
ATOM 711 C CA . VAL A 1 93 ? 9.488 1.155 -29.151 1.00 66.50 93 VAL A CA 1
ATOM 712 C C . VAL A 1 93 ? 10.255 2.098 -30.082 1.00 66.50 93 VAL A C 1
ATOM 714 O O . VAL A 1 93 ? 10.532 1.728 -31.221 1.00 66.50 93 VAL A O 1
ATOM 717 N N . ARG A 1 94 ? 10.668 3.285 -29.613 1.00 65.31 94 ARG A N 1
ATOM 718 C CA . ARG A 1 94 ? 11.467 4.214 -30.435 1.00 65.31 94 ARG A CA 1
ATOM 719 C C . ARG A 1 94 ? 12.828 3.643 -30.816 1.00 65.31 94 ARG A C 1
ATOM 721 O O . ARG A 1 94 ? 13.256 3.851 -31.943 1.00 65.31 94 ARG A O 1
ATOM 728 N N . LEU A 1 95 ? 13.492 2.933 -29.906 1.00 63.69 95 LEU A N 1
ATOM 729 C CA . LEU A 1 95 ? 14.804 2.335 -30.157 1.00 63.69 95 LEU A CA 1
ATOM 730 C C . LEU A 1 95 ? 14.713 1.121 -31.100 1.00 63.69 95 LEU A C 1
ATOM 732 O O . LEU A 1 95 ? 15.618 0.912 -31.903 1.00 63.69 95 LEU A O 1
ATOM 736 N N . ALA A 1 96 ? 13.600 0.370 -31.053 1.00 58.97 96 ALA A N 1
ATOM 737 C CA . ALA A 1 96 ? 13.305 -0.733 -31.982 1.00 58.97 96 ALA A CA 1
ATOM 738 C C . ALA A 1 96 ? 13.320 -0.291 -33.444 1.00 58.97 96 ALA A C 1
ATOM 740 O O . ALA A 1 96 ? 13.801 -1.006 -34.312 1.00 58.97 96 ALA A O 1
ATOM 741 N N . ASN A 1 97 ? 12.795 0.905 -33.701 1.00 60.12 97 ASN A N 1
ATOM 742 C CA . ASN A 1 97 ? 12.648 1.423 -35.052 1.00 60.12 97 ASN A CA 1
ATOM 743 C C . ASN A 1 97 ? 13.988 1.857 -35.676 1.00 60.12 97 ASN A C 1
ATOM 745 O O . ASN A 1 97 ? 14.010 2.210 -36.852 1.00 60.12 97 ASN A O 1
ATOM 749 N N . THR A 1 98 ? 15.091 1.840 -34.915 1.00 61.59 98 THR A N 1
ATOM 750 C CA . THR A 1 98 ? 16.368 2.451 -35.319 1.00 61.59 98 THR A CA 1
ATOM 751 C C . THR A 1 98 ? 17.532 1.457 -35.447 1.00 61.59 98 THR A C 1
ATOM 753 O O . THR A 1 98 ? 18.577 1.848 -35.959 1.00 61.59 98 THR A O 1
ATOM 756 N N . ALA A 1 99 ? 17.414 0.193 -35.014 1.00 58.56 99 ALA A N 1
ATOM 757 C CA . ALA A 1 99 ? 18.562 -0.726 -34.986 1.00 58.56 99 ALA A CA 1
ATOM 758 C C . ALA A 1 99 ? 18.197 -2.205 -35.236 1.00 58.56 99 ALA A C 1
ATOM 760 O O . ALA A 1 99 ? 17.526 -2.828 -34.420 1.00 58.56 99 ALA A O 1
ATOM 761 N N . ASN A 1 100 ? 18.733 -2.778 -36.323 1.00 58.22 100 ASN A N 1
ATOM 762 C CA . ASN A 1 100 ? 18.555 -4.184 -36.734 1.00 58.22 100 ASN A CA 1
ATOM 763 C C . ASN A 1 100 ? 19.397 -5.208 -35.935 1.00 58.22 100 ASN A C 1
ATOM 765 O O . ASN A 1 100 ? 19.224 -6.401 -36.137 1.00 58.22 100 ASN A O 1
ATOM 769 N N . ASP A 1 101 ? 20.299 -4.775 -35.044 1.00 55.59 101 ASP A N 1
ATOM 770 C CA . ASP A 1 101 ? 21.163 -5.661 -34.226 1.00 55.59 101 ASP A CA 1
ATOM 771 C C . ASP A 1 101 ? 20.850 -5.557 -32.714 1.00 55.59 101 ASP A C 1
ATOM 773 O O . ASP A 1 101 ? 21.569 -6.041 -31.841 1.00 55.59 101 ASP A O 1
ATOM 777 N N . LEU A 1 102 ? 19.740 -4.884 -32.388 1.00 60.31 102 LEU A N 1
ATOM 778 C CA . LEU A 1 102 ? 19.306 -4.580 -31.025 1.00 60.31 102 LEU A CA 1
ATOM 779 C C . LEU A 1 102 ? 18.556 -5.746 -30.364 1.00 60.31 102 LEU A C 1
ATOM 781 O O . LEU A 1 102 ? 18.362 -5.728 -29.150 1.00 60.31 102 LEU A O 1
ATOM 785 N N . ASP A 1 103 ? 18.120 -6.746 -31.131 1.00 59.84 103 ASP A N 1
ATOM 786 C CA . ASP A 1 103 ? 17.248 -7.816 -30.635 1.00 59.84 103 ASP A CA 1
ATOM 787 C C . ASP A 1 103 ? 17.932 -8.686 -29.576 1.00 59.84 103 ASP A C 1
ATOM 789 O O . ASP A 1 103 ? 17.321 -9.004 -28.558 1.00 59.84 103 ASP A O 1
ATOM 793 N N . SER A 1 104 ? 19.230 -8.965 -29.724 1.00 58.19 104 SER A N 1
ATOM 794 C CA . SER A 1 104 ? 19.995 -9.764 -28.754 1.00 58.19 104 SER A CA 1
ATOM 795 C C . SER A 1 104 ? 20.181 -9.055 -27.400 1.00 58.19 104 SER A C 1
ATOM 797 O O . SER A 1 104 ? 20.054 -9.674 -26.339 1.00 58.19 104 SER A O 1
ATOM 799 N N . LEU A 1 105 ? 20.419 -7.738 -27.413 1.00 59.81 105 LEU A N 1
ATOM 800 C CA . LEU A 1 105 ? 20.523 -6.901 -26.210 1.00 59.81 105 LEU A CA 1
ATOM 801 C C . LEU A 1 105 ? 19.150 -6.637 -25.578 1.00 59.81 105 LEU A C 1
ATOM 803 O O . LEU A 1 105 ? 19.020 -6.632 -24.352 1.00 59.81 105 LEU A O 1
ATOM 807 N N . ARG A 1 106 ? 18.111 -6.481 -26.404 1.00 59.78 106 ARG A N 1
ATOM 808 C CA . ARG A 1 106 ? 16.719 -6.304 -25.974 1.00 59.78 106 ARG A CA 1
ATOM 809 C C . ARG A 1 106 ? 16.175 -7.552 -25.286 1.00 59.78 106 ARG A C 1
ATOM 811 O O . ARG A 1 106 ? 15.442 -7.416 -24.316 1.00 59.78 106 ARG A O 1
ATOM 818 N N . GLN A 1 107 ? 16.544 -8.742 -25.751 1.00 60.09 107 GLN A N 1
ATOM 819 C CA . GLN A 1 107 ? 16.096 -10.010 -25.170 1.00 60.09 107 GLN A CA 1
ATOM 820 C C . GLN A 1 107 ? 16.720 -10.239 -23.788 1.00 60.09 107 GLN A C 1
ATOM 822 O O . GLN A 1 107 ? 16.016 -10.545 -22.834 1.00 60.09 107 GLN A O 1
ATOM 827 N N . ARG A 1 108 ? 18.012 -9.923 -23.628 1.00 58.38 108 ARG A N 1
ATOM 828 C CA . ARG A 1 108 ? 18.693 -9.984 -22.323 1.00 58.38 108 ARG A CA 1
ATOM 829 C C . ARG A 1 108 ? 18.172 -8.949 -21.318 1.00 58.38 108 ARG A C 1
ATOM 831 O O . ARG A 1 108 ? 18.064 -9.241 -20.126 1.00 58.38 108 ARG A O 1
ATOM 838 N N . ALA A 1 109 ? 17.847 -7.744 -21.792 1.00 58.19 109 ALA A N 1
ATOM 839 C CA . ALA A 1 109 ? 17.231 -6.707 -20.968 1.00 58.19 109 ALA A CA 1
ATOM 840 C C . ALA A 1 109 ? 15.779 -7.058 -20.600 1.00 58.19 109 ALA A C 1
ATOM 842 O O . ALA A 1 109 ? 15.418 -6.901 -19.437 1.00 58.19 109 ALA A O 1
ATOM 843 N N . ARG A 1 110 ? 14.982 -7.596 -21.540 1.00 57.28 110 ARG A N 1
ATOM 844 C CA . ARG A 1 110 ? 13.620 -8.098 -21.281 1.00 57.28 110 ARG A CA 1
ATOM 845 C C . ARG A 1 110 ? 13.609 -9.150 -20.192 1.00 57.28 110 ARG A C 1
ATOM 847 O O . ARG A 1 110 ? 12.927 -8.941 -19.201 1.00 57.28 110 ARG A O 1
ATOM 854 N N . ASP A 1 111 ? 14.407 -10.205 -20.329 1.00 55.50 111 ASP A N 1
ATOM 855 C CA . ASP A 1 111 ? 14.365 -11.333 -19.394 1.00 55.50 111 ASP A CA 1
ATOM 856 C C . ASP A 1 111 ? 14.692 -10.896 -17.954 1.00 55.50 111 ASP A C 1
ATOM 858 O O . ASP A 1 111 ? 14.154 -11.429 -16.985 1.00 55.50 111 ASP A O 1
ATOM 862 N N . THR A 1 112 ? 15.542 -9.874 -17.795 1.00 53.50 112 THR A N 1
ATOM 863 C CA . THR A 1 112 ? 15.924 -9.351 -16.475 1.00 53.50 112 THR A CA 1
ATOM 864 C C . THR A 1 112 ? 14.917 -8.325 -15.922 1.00 53.50 112 THR A C 1
ATOM 866 O O . THR A 1 112 ? 14.786 -8.196 -14.702 1.00 53.50 112 THR A O 1
ATOM 869 N N . HIS A 1 113 ? 14.202 -7.586 -16.782 1.00 51.12 113 HIS A N 1
ATOM 870 C CA . HIS A 1 113 ? 13.186 -6.599 -16.379 1.00 51.12 113 HIS A CA 1
ATOM 871 C C . HIS A 1 113 ? 11.791 -7.213 -16.180 1.00 51.12 113 HIS A C 1
ATOM 873 O O . HIS A 1 113 ? 11.142 -6.885 -15.187 1.00 51.12 113 HIS A O 1
ATOM 879 N N . GLU A 1 114 ? 11.357 -8.129 -17.054 1.00 51.31 114 GLU A N 1
ATOM 880 C CA . GLU A 1 114 ? 10.051 -8.810 -16.972 1.00 51.31 114 GLU A CA 1
ATOM 881 C C . GLU A 1 114 ? 9.907 -9.536 -15.630 1.00 51.31 114 GLU A C 1
ATOM 883 O O . GLU A 1 114 ? 8.960 -9.294 -14.887 1.00 51.31 114 GLU A O 1
ATOM 888 N N . ILE A 1 115 ? 10.912 -10.321 -15.223 1.00 51.28 115 ILE A N 1
ATOM 889 C CA . ILE A 1 115 ? 10.801 -11.141 -14.007 1.00 51.28 115 ILE A CA 1
ATOM 890 C C . ILE A 1 115 ? 10.704 -10.287 -12.732 1.00 51.28 115 ILE A C 1
ATOM 892 O O . ILE A 1 115 ? 10.049 -10.688 -11.774 1.00 51.28 115 ILE A O 1
ATOM 896 N N . ARG A 1 116 ? 11.350 -9.115 -12.666 1.00 53.28 116 ARG A N 1
ATOM 897 C CA . ARG A 1 116 ? 11.406 -8.329 -11.417 1.00 53.28 116 ARG A CA 1
ATOM 898 C C . ARG A 1 116 ? 10.240 -7.354 -11.262 1.00 53.28 116 ARG A C 1
ATOM 900 O O . ARG A 1 116 ? 9.869 -7.050 -10.127 1.00 53.28 116 ARG A O 1
ATOM 907 N N . ILE A 1 117 ? 9.682 -6.871 -12.369 1.00 59.91 117 ILE A N 1
ATOM 908 C CA . ILE A 1 117 ? 8.555 -5.933 -12.350 1.00 59.91 117 ILE A CA 1
ATOM 909 C C . ILE A 1 117 ? 7.244 -6.673 -12.049 1.00 59.91 117 ILE A C 1
ATOM 911 O O . ILE A 1 117 ? 6.437 -6.172 -11.267 1.00 59.91 117 ILE A O 1
ATOM 915 N N . ASP A 1 118 ? 7.077 -7.905 -12.534 1.00 65.12 118 ASP A N 1
ATOM 916 C CA . ASP A 1 118 ? 5.806 -8.624 -12.394 1.00 65.12 118 ASP A CA 1
ATOM 917 C C . ASP A 1 118 ? 5.453 -8.968 -10.937 1.00 65.12 118 ASP A C 1
ATOM 919 O O . ASP A 1 118 ? 4.322 -8.745 -10.506 1.00 65.12 118 ASP A O 1
ATOM 923 N N . TRP A 1 119 ? 6.410 -9.442 -10.128 1.00 73.94 119 TRP A N 1
ATOM 924 C CA . TRP A 1 119 ? 6.109 -9.853 -8.748 1.00 73.94 119 TRP A CA 1
ATOM 925 C C . TRP A 1 119 ? 5.888 -8.676 -7.794 1.00 73.94 119 TRP A C 1
ATOM 927 O O . TRP A 1 119 ? 4.972 -8.723 -6.974 1.00 73.94 119 TRP A O 1
ATOM 937 N N . SER A 1 120 ? 6.701 -7.618 -7.885 1.00 78.81 120 SER A N 1
ATOM 938 C CA . SER A 1 120 ? 6.573 -6.464 -6.981 1.00 78.81 120 SER A CA 1
ATOM 939 C C . SER A 1 120 ? 5.288 -5.690 -7.259 1.00 78.81 120 SER A C 1
ATOM 941 O O . SER A 1 120 ? 4.543 -5.376 -6.333 1.00 78.81 120 SER A O 1
ATOM 943 N N . THR A 1 121 ? 4.983 -5.435 -8.533 1.00 78.56 121 THR A N 1
ATOM 944 C CA . THR A 1 121 ? 3.761 -4.723 -8.917 1.00 78.56 121 THR A CA 1
ATOM 945 C C . THR A 1 121 ? 2.516 -5.561 -8.632 1.00 78.56 121 THR A C 1
ATOM 947 O O . THR A 1 121 ? 1.532 -5.022 -8.127 1.00 78.56 121 THR A O 1
ATOM 950 N N . ALA A 1 122 ? 2.552 -6.881 -8.856 1.00 82.06 122 ALA A N 1
ATOM 951 C CA . ALA A 1 122 ? 1.449 -7.758 -8.463 1.00 82.06 122 ALA A CA 1
ATOM 952 C C . ALA A 1 122 ? 1.197 -7.718 -6.947 1.00 82.06 122 ALA A C 1
ATOM 954 O O . ALA A 1 122 ? 0.044 -7.617 -6.525 1.00 82.06 122 ALA A O 1
ATOM 955 N N . LEU A 1 123 ? 2.253 -7.739 -6.124 1.00 83.69 123 LEU A N 1
ATOM 956 C CA . LEU A 1 123 ? 2.126 -7.617 -4.669 1.00 83.69 123 LEU A CA 1
ATOM 957 C C . LEU A 1 123 ? 1.547 -6.262 -4.246 1.00 83.69 123 LEU A C 1
ATOM 959 O O . LEU A 1 123 ? 0.689 -6.230 -3.367 1.00 83.69 123 LEU A O 1
ATOM 963 N N . GLU A 1 124 ? 1.951 -5.160 -4.878 1.00 84.00 124 GLU A N 1
ATOM 964 C CA . GLU A 1 124 ? 1.381 -3.831 -4.616 1.00 84.00 124 GLU A CA 1
ATOM 965 C C . GLU A 1 124 ? -0.106 -3.751 -4.994 1.00 84.00 124 GLU A C 1
ATOM 967 O O . GLU A 1 124 ? -0.902 -3.188 -4.241 1.00 84.00 124 GLU A O 1
ATOM 972 N N . ILE A 1 125 ? -0.512 -4.361 -6.114 1.00 85.06 125 ILE A N 1
ATOM 973 C CA . ILE A 1 125 ? -1.924 -4.450 -6.520 1.00 85.06 125 ILE A CA 1
ATOM 974 C C . ILE A 1 125 ? -2.719 -5.274 -5.503 1.00 85.06 125 ILE A C 1
ATOM 976 O O . ILE A 1 125 ? -3.785 -4.842 -5.059 1.00 85.06 125 ILE A O 1
ATOM 980 N N . VAL A 1 126 ? -2.205 -6.438 -5.095 1.00 88.56 126 VAL A N 1
ATOM 981 C CA . VAL A 1 126 ? -2.840 -7.274 -4.066 1.00 88.56 126 VAL A CA 1
ATOM 982 C C . VAL A 1 126 ? -2.956 -6.502 -2.749 1.00 88.56 126 VAL A C 1
ATOM 984 O O . VAL A 1 126 ? -4.027 -6.496 -2.140 1.00 88.56 126 VAL A O 1
ATOM 987 N N . ALA A 1 127 ? -1.903 -5.794 -2.337 1.00 86.56 127 ALA A N 1
ATOM 988 C CA . ALA A 1 127 ? 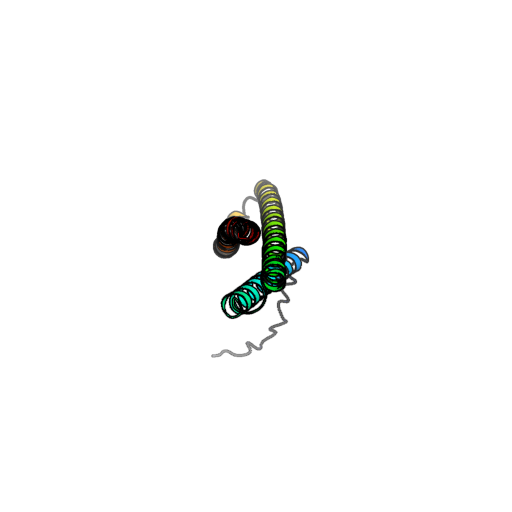-1.914 -4.950 -1.147 1.00 86.56 127 ALA A CA 1
ATOM 989 C C . ALA A 1 127 ? -2.955 -3.828 -1.252 1.00 86.56 127 ALA A C 1
ATOM 991 O O . ALA A 1 127 ? -3.674 -3.585 -0.283 1.00 86.56 127 ALA A O 1
ATOM 992 N N . LEU A 1 128 ? -3.098 -3.183 -2.415 1.00 87.44 128 LEU A N 1
ATOM 993 C CA . LEU A 1 128 ? -4.124 -2.165 -2.642 1.00 87.44 128 LEU A CA 1
ATOM 994 C C . LEU A 1 128 ? -5.528 -2.752 -2.500 1.00 87.44 128 LEU A C 1
ATOM 996 O O . LEU A 1 128 ? -6.355 -2.187 -1.785 1.00 87.44 128 LEU A O 1
ATOM 1000 N N . VAL A 1 129 ? -5.792 -3.889 -3.147 1.00 89.06 129 VAL A N 1
ATOM 1001 C CA . VAL A 1 129 ? -7.099 -4.558 -3.105 1.00 89.06 129 VAL A CA 1
ATOM 1002 C C . VAL A 1 129 ? -7.448 -4.958 -1.671 1.00 89.06 129 VAL A C 1
ATOM 1004 O O . VAL A 1 129 ? -8.532 -4.631 -1.188 1.00 89.06 129 VAL A O 1
ATOM 1007 N N . LEU A 1 130 ? -6.522 -5.596 -0.952 1.00 87.62 130 LEU A N 1
ATOM 1008 C CA . LEU A 1 130 ? -6.732 -5.992 0.443 1.00 87.62 130 LEU A CA 1
ATOM 1009 C C . LEU A 1 130 ? -6.920 -4.785 1.369 1.00 87.62 130 LEU A C 1
ATOM 1011 O O . LEU A 1 130 ? -7.780 -4.817 2.253 1.00 87.62 130 LEU A O 1
ATOM 1015 N N . THR A 1 131 ? -6.158 -3.710 1.157 1.00 86.69 131 THR A N 1
ATOM 1016 C CA . THR A 1 131 ? -6.272 -2.473 1.944 1.00 86.69 131 THR A CA 1
ATOM 1017 C C . THR A 1 131 ? -7.611 -1.786 1.683 1.00 86.69 131 THR A C 1
ATOM 1019 O O . THR A 1 131 ? -8.258 -1.328 2.622 1.00 86.69 131 THR A O 1
ATOM 1022 N N . PHE A 1 132 ? -8.081 -1.780 0.433 1.00 86.50 132 PHE A N 1
ATOM 1023 C CA . PHE A 1 132 ? -9.390 -1.250 0.055 1.00 86.50 132 PHE A CA 1
ATOM 1024 C C . PHE A 1 132 ? -10.536 -2.037 0.704 1.00 86.50 132 PHE A C 1
ATOM 1026 O O . PHE A 1 132 ? -11.424 -1.445 1.318 1.00 86.50 132 PHE A O 1
ATOM 1033 N N . PHE A 1 133 ? -10.495 -3.372 0.648 1.00 89.19 133 PHE A N 1
ATOM 1034 C CA . PHE A 1 133 ? -11.482 -4.206 1.340 1.00 89.19 133 PHE A CA 1
ATOM 1035 C C . PHE A 1 133 ? -11.446 -4.002 2.859 1.00 89.19 133 PHE A C 1
ATOM 1037 O O . PHE A 1 133 ? -12.500 -3.844 3.477 1.00 89.19 133 PHE A O 1
ATOM 1044 N N . SER A 1 134 ? -10.251 -3.939 3.454 1.00 86.25 134 SER A N 1
ATOM 1045 C CA . SER A 1 134 ? -10.082 -3.660 4.885 1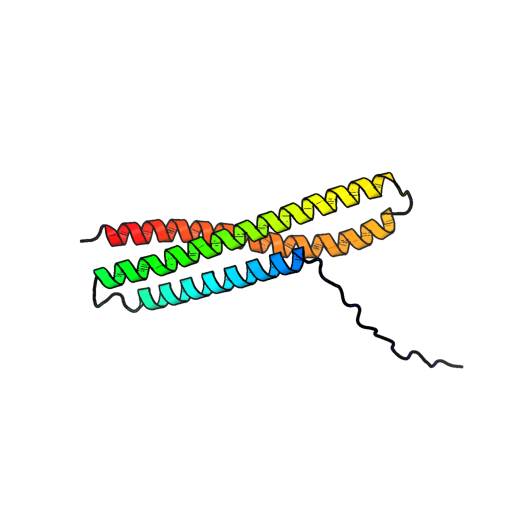.00 86.25 134 SER A CA 1
ATOM 1046 C C . SER A 1 134 ? -10.668 -2.299 5.261 1.00 86.25 134 SER A C 1
ATOM 1048 O O . SER A 1 134 ? -11.368 -2.190 6.264 1.00 86.25 134 SER A O 1
ATOM 1050 N N . PHE A 1 135 ? -10.462 -1.276 4.429 1.00 85.75 135 PHE A N 1
ATOM 1051 C CA . PHE A 1 135 ? -11.034 0.052 4.623 1.00 85.75 135 PHE A CA 1
ATOM 1052 C C . PHE A 1 135 ? -12.568 0.038 4.589 1.00 85.75 135 PHE A C 1
ATOM 1054 O O . PHE A 1 135 ? -13.203 0.620 5.470 1.00 85.75 135 PHE A O 1
ATOM 1061 N N . ILE A 1 136 ? -13.183 -0.660 3.627 1.00 88.50 136 ILE A N 1
ATOM 1062 C CA . ILE A 1 136 ? -14.648 -0.790 3.549 1.00 88.50 136 ILE A CA 1
ATOM 1063 C C . ILE A 1 136 ? -15.196 -1.505 4.785 1.00 88.50 136 ILE A C 1
ATOM 1065 O O . ILE A 1 136 ? -16.118 -1.001 5.431 1.00 88.50 136 ILE A O 1
ATOM 1069 N N . LEU A 1 137 ? -14.629 -2.662 5.136 1.00 88.38 137 LEU A N 1
ATOM 1070 C CA . LEU A 1 137 ? -15.070 -3.435 6.298 1.00 88.38 137 LEU A CA 1
ATOM 1071 C C . LEU A 1 137 ? -14.936 -2.617 7.584 1.00 88.38 137 LEU A C 1
ATOM 1073 O O . LEU A 1 137 ? -15.862 -2.585 8.397 1.00 88.38 137 LEU A O 1
ATOM 1077 N N . TYR A 1 138 ? -13.825 -1.896 7.733 1.00 86.25 138 TYR A N 1
ATOM 1078 C CA . TYR A 1 138 ? -13.600 -1.050 8.894 1.00 86.25 138 TYR A CA 1
ATOM 1079 C C . TYR A 1 138 ? -14.547 0.157 8.934 1.00 86.25 138 TYR A C 1
ATOM 1081 O O . TYR A 1 138 ? -15.078 0.479 9.994 1.00 86.25 138 TYR A O 1
ATOM 1089 N N . SER A 1 139 ? -14.860 0.764 7.785 1.00 85.31 139 SER A N 1
ATOM 1090 C CA . SER A 1 139 ? -15.875 1.826 7.683 1.00 85.31 139 SER A CA 1
ATOM 1091 C C . SER A 1 139 ? -17.230 1.356 8.214 1.00 85.31 139 SER A C 1
ATOM 1093 O O . SER A 1 139 ? -17.880 2.051 8.995 1.00 85.31 139 SER A O 1
ATOM 1095 N N . ILE A 1 140 ? -17.650 0.151 7.812 1.00 87.62 140 ILE A N 1
ATOM 1096 C CA . ILE A 1 140 ? -18.912 -0.452 8.256 1.00 87.62 140 ILE A CA 1
ATOM 1097 C C . ILE A 1 140 ? -18.874 -0.720 9.766 1.00 87.62 140 ILE A C 1
ATOM 1099 O O . ILE A 1 140 ? -19.852 -0.434 10.459 1.00 87.62 140 ILE A O 1
ATOM 1103 N N . PHE A 1 141 ? -17.756 -1.235 10.283 1.00 84.69 141 PHE A N 1
ATOM 1104 C CA . PHE A 1 141 ? -17.561 -1.500 11.709 1.00 84.69 141 PHE A CA 1
ATOM 1105 C C . PHE A 1 141 ? -17.647 -0.226 12.560 1.00 84.69 141 PHE A C 1
ATOM 1107 O O . PHE A 1 141 ? -18.442 -0.171 13.499 1.00 84.69 141 PHE A O 1
ATOM 1114 N N . VAL A 1 142 ? -16.905 0.824 12.196 1.00 82.69 142 VAL A N 1
ATOM 1115 C CA . VAL A 1 142 ? -16.930 2.118 12.901 1.00 82.69 142 VAL A CA 1
ATOM 1116 C C . VAL A 1 142 ? -18.335 2.720 12.875 1.00 82.69 142 VAL A C 1
ATOM 1118 O O . VAL A 1 142 ? -18.833 3.201 13.893 1.00 82.69 142 VAL A O 1
ATOM 1121 N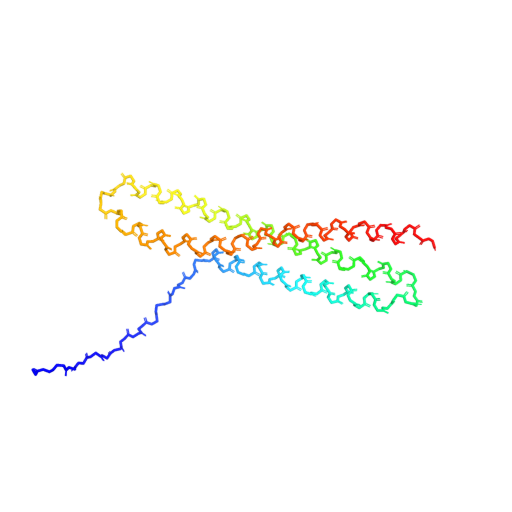 N . PHE A 1 143 ? -19.021 2.638 11.734 1.00 83.50 143 PHE A N 1
ATOM 1122 C CA . PHE A 1 143 ? -20.384 3.143 11.597 1.00 83.50 143 PHE A CA 1
ATOM 1123 C C . PHE A 1 143 ? -21.409 2.351 12.424 1.00 83.50 143 PHE A C 1
ATOM 1125 O O . PHE A 1 143 ? -22.364 2.926 12.950 1.00 83.50 143 PHE A O 1
ATOM 1132 N N . LYS A 1 144 ? -21.215 1.034 12.570 1.00 83.00 144 LYS A N 1
ATOM 1133 C CA . LYS A 1 144 ? -22.012 0.183 13.466 1.00 83.00 144 LYS A CA 1
ATOM 1134 C C . LYS A 1 144 ? -21.789 0.545 14.933 1.00 83.00 144 LYS A C 1
ATOM 1136 O O . LYS A 1 144 ? -22.771 0.685 15.660 1.00 83.00 144 LYS A O 1
ATOM 1141 N N . ILE A 1 145 ? -20.538 0.747 15.347 1.00 78.31 145 ILE A N 1
ATOM 1142 C CA . ILE A 1 145 ? -20.207 1.182 16.712 1.00 78.31 145 ILE A CA 1
ATOM 1143 C C . ILE A 1 145 ? -20.866 2.523 17.020 1.00 78.31 145 ILE A C 1
ATOM 1145 O O . ILE A 1 145 ? -21.578 2.617 18.009 1.00 78.31 145 ILE A O 1
ATOM 1149 N N . GLY A 1 146 ? -20.721 3.522 16.144 1.00 72.31 146 GLY A N 1
ATOM 1150 C CA . GLY A 1 146 ? -21.290 4.856 16.373 1.00 72.31 146 GLY A CA 1
ATOM 1151 C C . GLY A 1 146 ? -22.824 4.904 16.431 1.00 72.31 146 GLY A C 1
ATOM 1152 O O . GLY A 1 146 ? -23.388 5.901 16.873 1.00 72.31 146 GLY A O 1
ATOM 1153 N N . ARG A 1 147 ? -23.509 3.843 15.983 1.00 74.50 147 ARG A N 1
ATOM 1154 C CA . ARG A 1 147 ? -24.970 3.690 16.073 1.00 74.50 147 ARG A CA 1
ATOM 1155 C C . ARG A 1 147 ? -25.453 2.940 17.312 1.00 74.50 147 ARG A C 1
ATOM 1157 O O . ARG A 1 147 ? -26.663 2.884 17.515 1.00 74.50 147 ARG A O 1
ATOM 1164 N N . SER A 1 148 ? -24.554 2.333 18.079 1.00 63.31 148 SER A N 1
ATOM 1165 C CA . SER A 1 148 ? -24.905 1.556 19.268 1.00 63.31 148 SER A CA 1
ATOM 1166 C C . SER A 1 148 ? -24.953 2.517 20.467 1.00 63.31 148 SER A C 1
ATOM 1168 O O . SER A 1 148 ? -23.906 3.073 20.784 1.00 63.31 148 SER A O 1
ATOM 1170 N N . PRO A 1 149 ? -26.134 2.799 21.051 1.00 55.91 149 PRO A N 1
ATOM 1171 C CA . PRO A 1 149 ? -26.284 3.771 22.136 1.00 55.91 149 PRO A CA 1
ATOM 1172 C C . PRO A 1 149 ? -25.648 3.314 23.452 1.00 55.91 149 PRO A C 1
ATOM 1174 O O . PRO A 1 149 ? -25.606 2.085 23.696 1.00 55.91 149 PRO A O 1
#

Secondary structure (DSSP, 8-state):
------------------HHHHHHHHHHHHHHHHHHHHHHHHHHHHH-TTS-HHHHHHHHHHHHHHHHHHHHHHHHHHHHHHHHHHHHHHHHHHHHTT-TT-HHHHHHHHHHHHHHHHHHHHHHHHHHHHHHHHHHHHHHHHHHHHT--

Sequence (149 aa):
MGSALFETSIESCQCDFLPSTKGIAACTIIASIFLGLSIILLFIHSINISENYSIGVCLSFFPFILILLAFIFILITLILVGSYLSRDIMYVVRLANTANDLDSLRQRARDTHEIRIDWSTALEIVALVLTFFSFILYSIFVFKIGRSP

Foldseek 3Di:
DDDDDPDDPPVPPPPVDDVLVVLLVVLLVLLVVLLVVLVVLVVVLVVPVPDDLVVSLVSLVSSLVSLVSSLVSLVVSLVSLVVVVVVVVVVVVVVVVPDPVCVVVVVVVCVVVVVPSVPVSVVSVVVNVVSVVVSVVSVVVSVVSVPPD

pLDDT: mean 73.06, std 16.91, range [34.06, 93.44]

Organism: NCBI:txid392033

Radius of gyration: 24.06 Å; chains: 1; bounding box: 79×32×67 Å